Protein AF-A0A1Y3AVC4-F1 (afdb_monomer)

Mean predicted aligned error: 4.21 Å

Nearest PDB structures (foldseek):
  3cf6-assembly1_E  TM=9.794E-01  e=7.022E-14  Mus musculus
  4mgk-assembly1_E  TM=9.764E-01  e=1.422E-13  Mus musculus
  4f7z-assembly1_A  TM=9.746E-01  e=3.056E-13  Mus musculus
  4mgz-assembly1_E  TM=9.790E-01  e=4.613E-13  Mus musculus
  2dhz-assembly1_A  TM=8.644E-01  e=2.201E-02  Homo sapiens

Organism: Euroglyphus maynei (NCBI:txid6958)

Sequence (167 aa):
MDTKAEIIRNQAAEKLNLDNSVDYTLVELKSDNERYIFNETELNIATTLSLNGRIFISHKDHLDALTTLPEQEGTTIGSIFKLESFSSQEIAYYLTNQTWKLFFNIHPYEFIYLVFGRHNFNDITANLDLCRRNFNELQYWAITEVLLEKSLSRRVQILKKLIKIAG

Foldseek 3Di:
DWDFQLNVLVVVCVVVVHDPVFDKWKWKQALVRDIDTGDRLDTPVVLQHAPLIDIDIDGPVCSVVDDRDPSRPDDLAQDCVVVPPPALQVVLVVLVVVLVVLVVPFDPCLVVCVVVPVSVVVDHRRSVSNSVNSVVVVVVSLVVNLVSDPDPVVSVVSVVSVVSNVD

pLDDT: mean 93.35, std 5.3, range [47.38, 97.75]

Radius of gyration: 19.74 Å; Cα contacts (8 Å, |Δi|>4): 184; chains: 1; bounding box: 45×40×48 Å

Solvent-accessible surface area (backbone atoms only — not comparable to full-atom values): 9692 Å² total; per-residue (Å²): 134,85,62,31,41,44,58,54,42,53,56,49,36,60,76,68,68,54,67,85,90,57,66,66,41,40,28,38,42,30,59,85,67,50,72,48,73,60,55,55,76,41,62,52,63,85,48,69,52,56,94,46,36,44,82,44,78,40,47,68,91,52,57,86,74,67,72,72,54,79,82,27,71,62,77,90,66,56,62,61,77,79,50,66,87,52,55,41,64,58,51,34,50,54,54,48,55,54,52,47,56,38,55,70,61,41,56,77,62,32,58,51,33,64,76,73,37,35,75,80,71,77,54,70,39,56,42,52,34,46,38,54,48,51,54,52,50,56,53,50,48,59,51,47,40,49,71,52,42,82,49,67,72,58,31,53,50,50,52,53,45,51,51,51,38,76,106

InterPro domains:
  IPR000159 Ras-associating domain [PS50200] (1-62)
  IPR001895 Ras guanine-nucleotide exchange factors catalytic domain [PF00617] (90-166)
  IPR001895 Ras guanine-nucleotide exchange factors catalytic domain [PS50009] (87-167)
  IPR008937 Ras-like guanine nucleotide exchange factor [PTHR23113] (27-166)
  IPR023578 Ras guanine nucleotide exchange factor domain superfamily [SSF48366] (64-166)
  IPR029071 Ubiquitin-like domain superfamily [SSF54236] (2-77)
  IPR036964 Ras guanine-nucleotide exchange factor, catalytic domain superfamily [G3DSA:1.10.840.10] (75-167)

Secondary structure (DSSP, 8-state):
-PPPHHHHHHHHHHHTT--TTS-EEEEEEPTTS-EEEPPTT---HHHHS-TT-EEEEEEGGGGGG----GGGS--SS--GGGGTTS-HHHHHHHHHHHHHHHHHT--HHHHHHHHH-HHHHT---HHHHHHHHHHHHHHHHHHHHHHH---HHHHHHHHHHHHHHH-

Structure (mmCIF, N/CA/C/O backbone):
data_AF-A0A1Y3AVC4-F1
#
_entry.id   AF-A0A1Y3AVC4-F1
#
loop_
_atom_site.group_PDB
_atom_site.id
_atom_site.type_symbol
_atom_site.label_atom_id
_atom_site.label_alt_id
_atom_site.label_comp_id
_atom_site.label_asym_id
_atom_site.label_entity_id
_atom_site.label_seq_id
_atom_site.pdbx_PDB_ins_code
_atom_site.Cartn_x
_atom_site.Cartn_y
_atom_site.Cartn_z
_atom_site.occupancy
_atom_site.B_iso_or_equiv
_atom_site.auth_seq_id
_atom_site.auth_comp_id
_atom_site.auth_asym_id
_atom_site.auth_atom_id
_atom_site.pdbx_PDB_model_num
ATOM 1 N N . MET A 1 1 ? 17.998 11.200 -10.525 1.00 47.38 1 MET A N 1
ATOM 2 C CA . MET A 1 1 ? 17.876 10.344 -11.720 1.00 47.38 1 MET A CA 1
ATOM 3 C C . MET A 1 1 ? 17.177 9.092 -11.240 1.00 47.38 1 MET A C 1
ATOM 5 O O . MET A 1 1 ? 17.749 8.365 -10.433 1.00 47.38 1 MET A O 1
ATOM 9 N N . ASP A 1 2 ? 15.908 8.943 -11.592 1.00 69.12 2 ASP A N 1
ATOM 10 C CA . ASP A 1 2 ? 15.047 7.931 -10.986 1.00 69.12 2 ASP A CA 1
ATOM 11 C C . ASP A 1 2 ? 15.347 6.544 -11.548 1.00 69.12 2 ASP A C 1
ATOM 13 O O . ASP A 1 2 ? 15.623 6.375 -12.736 1.00 69.12 2 ASP A O 1
ATOM 17 N N . THR A 1 3 ? 15.388 5.551 -10.661 1.00 86.12 3 THR A N 1
ATOM 18 C CA . THR A 1 3 ? 15.935 4.229 -10.985 1.00 86.12 3 THR A CA 1
ATOM 19 C C . THR A 1 3 ? 14.851 3.335 -11.581 1.00 86.12 3 THR A C 1
ATOM 21 O O . THR A 1 3 ? 13.807 3.123 -10.963 1.00 86.12 3 THR A O 1
ATOM 24 N N . LYS A 1 4 ? 15.111 2.813 -12.783 1.00 91.25 4 LYS A N 1
ATOM 25 C CA . LYS A 1 4 ? 14.244 1.850 -13.475 1.00 91.25 4 LYS A CA 1
ATOM 26 C C . LYS A 1 4 ? 14.300 0.467 -12.824 1.00 91.25 4 LYS A C 1
ATOM 28 O O . LYS A 1 4 ? 15.330 0.103 -12.250 1.00 91.25 4 LYS A O 1
ATOM 33 N N . ALA A 1 5 ? 13.241 -0.325 -12.980 1.00 93.19 5 ALA A N 1
ATOM 34 C CA . ALA A 1 5 ? 13.185 -1.706 -12.499 1.00 93.19 5 ALA A CA 1
ATOM 35 C C . ALA A 1 5 ? 14.362 -2.559 -13.005 1.00 93.19 5 ALA A C 1
ATOM 37 O O . ALA A 1 5 ? 14.947 -3.309 -12.225 1.00 93.19 5 ALA A O 1
ATOM 38 N N . GLU A 1 6 ? 14.765 -2.393 -14.269 1.00 92.94 6 GLU A N 1
ATOM 39 C CA . GLU A 1 6 ? 15.924 -3.087 -14.852 1.00 92.94 6 GLU A CA 1
ATOM 40 C C . GLU A 1 6 ? 17.222 -2.806 -14.082 1.00 92.94 6 GLU A C 1
ATOM 42 O O . GLU A 1 6 ? 17.985 -3.717 -13.767 1.00 92.94 6 GLU A O 1
A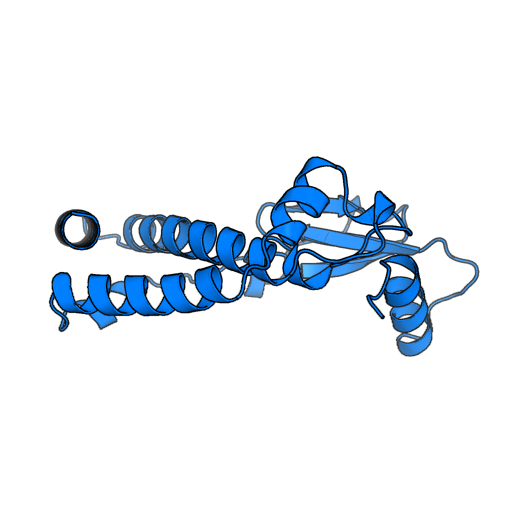TOM 47 N N . ILE A 1 7 ? 17.453 -1.541 -13.718 1.00 93.38 7 ILE A N 1
ATOM 48 C CA . ILE A 1 7 ? 18.655 -1.128 -12.988 1.00 93.38 7 ILE A CA 1
ATOM 49 C C . ILE A 1 7 ? 18.647 -1.748 -11.586 1.00 93.38 7 ILE A C 1
ATOM 51 O O . ILE A 1 7 ? 19.672 -2.263 -11.143 1.00 93.38 7 ILE A O 1
ATOM 55 N N . ILE A 1 8 ? 17.490 -1.754 -10.912 1.00 94.75 8 ILE A N 1
ATOM 56 C CA . ILE A 1 8 ? 17.328 -2.395 -9.597 1.00 94.75 8 ILE A CA 1
ATOM 57 C C . ILE A 1 8 ? 17.608 -3.898 -9.703 1.00 94.75 8 ILE A C 1
ATOM 59 O O . ILE A 1 8 ? 18.360 -4.437 -8.892 1.00 94.75 8 ILE A O 1
ATOM 63 N N . ARG A 1 9 ? 17.045 -4.567 -10.718 1.00 95.06 9 ARG A N 1
ATOM 64 C CA . ARG A 1 9 ? 17.256 -5.996 -10.979 1.00 95.06 9 ARG A CA 1
ATOM 65 C C . ARG A 1 9 ? 18.736 -6.306 -11.202 1.00 95.06 9 ARG A C 1
ATOM 67 O O . ARG A 1 9 ? 19.261 -7.199 -10.545 1.00 95.06 9 ARG A O 1
ATOM 74 N N . ASN A 1 10 ? 19.404 -5.567 -12.088 1.00 93.69 10 ASN A N 1
ATOM 75 C CA . ASN A 1 10 ? 20.815 -5.777 -12.417 1.00 93.69 10 ASN A CA 1
ATOM 76 C C . ASN A 1 10 ? 21.715 -5.574 -11.187 1.00 93.69 10 ASN A C 1
ATOM 78 O O . ASN A 1 10 ? 22.550 -6.423 -10.891 1.00 93.69 10 ASN A O 1
ATOM 82 N N . GLN A 1 11 ? 21.496 -4.503 -10.416 1.00 94.31 11 GLN A N 1
ATOM 83 C CA . GLN A 1 11 ? 22.258 -4.241 -9.189 1.00 94.31 11 GLN A CA 1
ATOM 84 C C . GLN A 1 11 ? 22.025 -5.303 -8.107 1.00 94.31 11 GLN A C 1
ATOM 86 O O . GLN A 1 11 ? 22.953 -5.659 -7.379 1.00 94.31 11 GLN A O 1
ATOM 91 N N . ALA A 1 12 ? 20.793 -5.800 -7.969 1.00 94.50 12 ALA A N 1
ATOM 92 C CA . ALA A 1 12 ? 20.480 -6.876 -7.036 1.00 94.50 12 ALA A CA 1
ATOM 93 C C . ALA A 1 12 ? 21.147 -8.192 -7.462 1.00 94.50 12 ALA A C 1
ATOM 95 O O . ALA A 1 12 ? 21.758 -8.851 -6.624 1.00 94.50 12 ALA A O 1
ATOM 96 N N . ALA A 1 13 ? 21.081 -8.539 -8.750 1.00 94.31 13 ALA A N 1
ATOM 97 C CA . ALA A 1 13 ? 21.712 -9.737 -9.298 1.00 94.31 13 ALA A CA 1
ATOM 98 C C . ALA A 1 13 ? 23.235 -9.724 -9.109 1.00 94.31 13 ALA A C 1
ATOM 100 O O . ALA A 1 13 ? 23.794 -10.710 -8.635 1.00 94.31 13 ALA A O 1
ATOM 101 N N . GLU A 1 14 ? 23.885 -8.588 -9.381 1.00 94.25 14 GLU A N 1
ATOM 102 C CA . GLU A 1 14 ? 25.323 -8.403 -9.157 1.00 94.25 14 GLU A CA 1
ATOM 103 C C . GLU A 1 14 ? 25.687 -8.585 -7.677 1.00 94.25 14 GLU A C 1
ATOM 105 O O . GLU A 1 14 ? 26.554 -9.388 -7.339 1.00 94.25 14 GLU A O 1
ATOM 110 N N . LYS A 1 15 ? 24.982 -7.902 -6.764 1.00 95.88 15 LYS A N 1
ATOM 111 C CA . LYS A 1 15 ? 25.255 -7.992 -5.318 1.00 95.88 15 LYS A CA 1
ATOM 112 C C . LYS A 1 15 ? 25.021 -9.383 -4.735 1.00 95.88 15 LYS A C 1
ATOM 114 O O . LYS A 1 15 ? 25.673 -9.746 -3.758 1.00 95.88 15 LYS A O 1
ATOM 119 N N . LEU A 1 16 ? 24.075 -10.132 -5.295 1.00 94.50 16 LEU A N 1
ATOM 120 C CA . LEU A 1 16 ? 23.745 -11.492 -4.874 1.00 94.50 16 LEU A CA 1
ATOM 121 C C . LEU A 1 16 ? 24.567 -12.560 -5.616 1.00 94.50 16 LEU A C 1
ATOM 123 O O . LEU A 1 16 ? 24.405 -13.739 -5.315 1.00 94.50 16 LEU A O 1
ATOM 127 N N . ASN A 1 17 ? 25.463 -12.165 -6.532 1.00 94.81 17 ASN A N 1
ATOM 128 C CA . ASN A 1 17 ? 26.244 -13.059 -7.395 1.00 94.81 17 ASN A CA 1
ATOM 129 C C . ASN A 1 17 ? 25.367 -14.089 -8.129 1.00 94.81 17 ASN A C 1
ATOM 131 O O . ASN A 1 17 ? 25.676 -15.282 -8.148 1.00 94.81 17 ASN A O 1
ATOM 135 N N . LEU A 1 18 ? 24.245 -13.631 -8.689 1.00 93.12 18 LEU A N 1
ATOM 136 C CA . LEU A 1 18 ? 23.341 -14.482 -9.461 1.00 93.12 18 LEU A CA 1
ATOM 137 C C . LEU A 1 18 ? 23.927 -14.810 -10.842 1.00 93.12 18 LEU A C 1
ATOM 139 O O . LEU A 1 18 ? 24.747 -14.067 -11.380 1.00 93.12 18 LEU A O 1
ATOM 143 N N . ASP A 1 19 ? 23.496 -15.929 -11.422 1.00 91.12 19 ASP A N 1
ATOM 144 C CA . ASP A 1 19 ? 23.967 -16.376 -12.733 1.00 91.12 19 ASP A CA 1
ATOM 145 C C . ASP A 1 19 ? 23.422 -15.473 -13.850 1.00 91.12 19 ASP A C 1
ATOM 147 O O . ASP A 1 19 ? 22.223 -15.429 -14.107 1.00 91.12 19 ASP A O 1
ATOM 151 N N . ASN A 1 20 ? 24.307 -14.777 -14.562 1.00 84.25 20 ASN A N 1
ATOM 152 C CA . ASN A 1 20 ? 23.924 -13.866 -15.643 1.00 84.25 20 ASN A CA 1
ATOM 153 C C .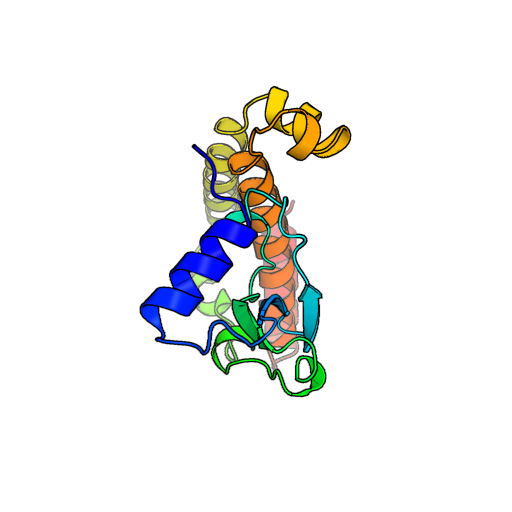 ASN A 1 20 ? 23.283 -14.561 -16.860 1.00 84.25 20 ASN A C 1
ATOM 155 O O . ASN A 1 20 ? 22.748 -13.874 -17.728 1.00 84.25 20 ASN A O 1
ATOM 159 N N . SER A 1 21 ? 23.357 -15.893 -16.965 1.00 86.94 21 SER A N 1
ATOM 160 C CA . SER A 1 21 ? 22.671 -16.656 -18.017 1.00 86.94 21 SER A CA 1
ATOM 161 C C . SER A 1 21 ? 21.176 -16.852 -17.749 1.00 86.94 21 SER A C 1
ATOM 163 O O . SER A 1 21 ? 20.430 -17.233 -18.652 1.00 86.94 21 SER A O 1
ATOM 165 N N . VAL A 1 22 ? 20.737 -16.575 -16.521 1.00 88.56 22 VAL A N 1
ATOM 166 C CA . VAL A 1 22 ? 19.368 -16.777 -16.059 1.00 88.56 22 VAL A CA 1
ATOM 167 C C . VAL A 1 22 ? 18.523 -15.516 -16.250 1.00 88.56 22 VAL A C 1
ATOM 169 O O . VAL A 1 22 ? 18.933 -14.403 -15.919 1.00 88.56 22 VAL A O 1
ATOM 172 N N . ASP A 1 23 ? 17.290 -15.701 -16.730 1.00 90.75 23 ASP A N 1
ATOM 173 C CA . ASP A 1 23 ? 16.322 -14.620 -16.919 1.00 90.75 23 ASP A CA 1
ATOM 174 C C . ASP A 1 23 ? 15.569 -14.312 -15.612 1.00 90.75 23 ASP A C 1
ATOM 176 O O . ASP A 1 23 ? 14.526 -14.895 -15.282 1.00 90.75 23 ASP A O 1
ATOM 180 N N . TYR A 1 24 ? 16.142 -13.398 -14.831 1.00 94.88 24 TYR A N 1
ATOM 181 C CA . TYR A 1 24 ? 15.529 -12.884 -13.612 1.00 94.88 24 TYR A CA 1
ATOM 182 C C . TYR A 1 24 ? 14.518 -11.779 -13.907 1.00 94.88 24 TYR A C 1
ATOM 184 O O . TYR A 1 24 ? 14.651 -11.004 -14.850 1.00 94.88 24 TYR A O 1
ATOM 192 N N . THR A 1 25 ? 13.540 -11.626 -13.021 1.00 95.00 25 THR A N 1
ATOM 193 C CA . THR A 1 25 ? 12.606 -10.503 -13.043 1.00 95.00 25 THR A CA 1
ATOM 194 C C . THR A 1 25 ? 12.428 -9.903 -11.655 1.00 95.00 25 THR A C 1
ATOM 196 O O . THR A 1 25 ? 12.577 -10.583 -10.637 1.00 95.00 25 THR A O 1
ATOM 199 N N . LEU A 1 26 ? 12.111 -8.609 -11.622 1.00 96.44 26 LEU A N 1
ATOM 200 C CA . LEU A 1 26 ? 11.726 -7.908 -10.405 1.00 96.44 26 LEU A CA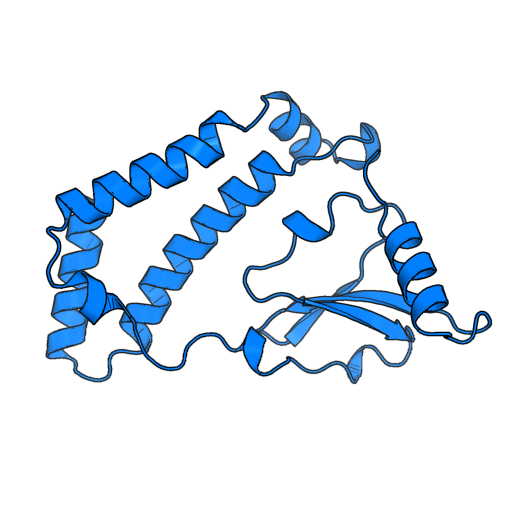 1
ATOM 201 C C . LEU A 1 26 ? 10.222 -8.093 -10.186 1.00 96.44 26 LEU A C 1
ATOM 203 O O . LEU A 1 26 ? 9.432 -7.896 -11.112 1.00 96.44 26 LEU A O 1
ATOM 207 N N . VAL A 1 27 ? 9.821 -8.471 -8.976 1.00 97.12 27 VAL A N 1
ATOM 208 C CA . VAL A 1 27 ? 8.423 -8.778 -8.647 1.00 97.12 27 VAL A CA 1
ATOM 209 C C . VAL A 1 27 ? 8.061 -8.162 -7.310 1.00 97.12 27 VAL A C 1
ATOM 211 O O . VAL A 1 27 ? 8.806 -8.290 -6.343 1.00 97.12 27 VAL A O 1
ATOM 214 N N . GLU A 1 28 ? 6.906 -7.515 -7.230 1.00 97.56 28 GLU A N 1
ATOM 215 C CA . GLU A 1 28 ? 6.249 -7.275 -5.953 1.00 97.56 28 GLU A CA 1
ATOM 216 C C . GLU A 1 28 ? 5.412 -8.501 -5.602 1.00 97.56 28 GLU A C 1
ATOM 218 O O . GLU A 1 28 ? 4.530 -8.901 -6.363 1.00 97.56 28 GLU A O 1
ATOM 223 N N . LEU A 1 29 ? 5.659 -9.068 -4.428 1.00 97.75 29 LEU A N 1
ATOM 224 C CA . LEU A 1 29 ? 4.744 -10.003 -3.796 1.00 97.75 29 LEU A CA 1
ATOM 225 C C . LEU A 1 29 ? 3.944 -9.244 -2.739 1.00 97.75 29 LEU A C 1
ATOM 227 O O . LEU A 1 29 ? 4.516 -8.677 -1.801 1.00 97.75 29 LEU A O 1
ATOM 231 N N . LYS A 1 30 ? 2.624 -9.218 -2.901 1.00 96.88 30 LYS A N 1
ATOM 232 C CA . LYS A 1 30 ? 1.688 -8.590 -1.967 1.00 96.88 30 LYS A CA 1
ATOM 233 C C . LYS A 1 30 ? 1.342 -9.542 -0.821 1.00 96.88 30 LYS A C 1
ATOM 235 O O . LYS A 1 30 ? 1.549 -10.749 -0.914 1.00 96.88 30 LYS A O 1
ATOM 240 N N . SER A 1 31 ? 0.781 -9.001 0.259 1.00 95.88 31 SER A N 1
ATOM 241 C CA . SER A 1 31 ? 0.373 -9.780 1.440 1.00 95.88 31 SER A CA 1
ATOM 242 C C . SER A 1 31 ? -0.782 -10.756 1.185 1.00 95.88 31 SER A C 1
ATOM 244 O O . SER A 1 31 ? -1.015 -11.649 1.984 1.00 95.88 31 SER A O 1
ATOM 246 N N . ASP A 1 32 ? -1.514 -10.604 0.083 1.00 94.19 32 ASP A N 1
ATOM 247 C CA . ASP A 1 32 ? -2.563 -11.528 -0.367 1.00 94.19 32 ASP A CA 1
ATOM 248 C C . ASP A 1 32 ? -2.036 -12.611 -1.333 1.00 94.19 32 ASP A C 1
ATOM 250 O O . ASP A 1 32 ? -2.823 -13.333 -1.940 1.00 94.19 32 ASP A O 1
ATOM 254 N N . ASN A 1 33 ? -0.708 -12.757 -1.449 1.00 94.62 33 ASN A N 1
ATOM 255 C CA . ASN A 1 33 ? -0.00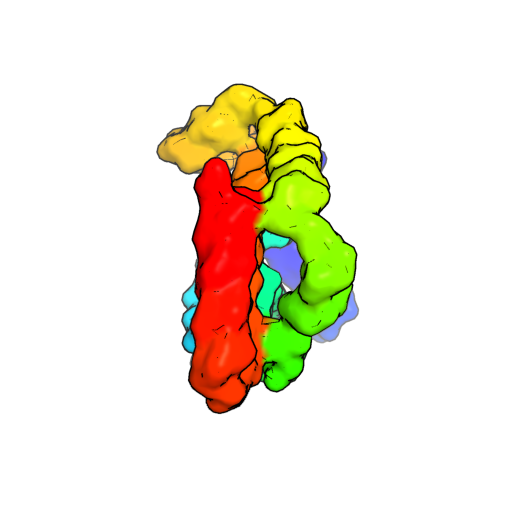1 -13.618 -2.406 1.00 94.62 33 ASN A CA 1
ATOM 256 C C . ASN A 1 33 ? -0.178 -13.235 -3.885 1.00 94.62 33 ASN A C 1
ATOM 258 O O . ASN A 1 33 ? 0.320 -13.951 -4.760 1.00 94.62 33 ASN A O 1
ATOM 262 N N . GLU A 1 34 ? -0.814 -12.102 -4.202 1.00 96.06 34 GLU A N 1
ATOM 263 C CA . GLU A 1 34 ? -0.769 -11.582 -5.564 1.00 96.06 34 GLU A CA 1
ATOM 264 C C . GLU A 1 34 ? 0.652 -11.145 -5.925 1.00 96.06 34 GLU A C 1
ATOM 266 O O . GLU A 1 34 ? 1.404 -10.595 -5.114 1.00 96.06 34 GLU A O 1
ATOM 271 N N . ARG A 1 35 ? 1.010 -11.363 -7.189 1.00 96.12 35 ARG A N 1
ATOM 272 C CA . ARG A 1 35 ? 2.328 -11.040 -7.730 1.00 96.12 35 ARG A CA 1
ATOM 273 C C . ARG A 1 35 ? 2.176 -10.021 -8.835 1.00 96.12 35 ARG A C 1
ATOM 275 O O . ARG A 1 35 ? 1.392 -10.217 -9.761 1.00 96.12 35 ARG A O 1
ATOM 282 N N . TYR A 1 36 ? 2.954 -8.956 -8.749 1.00 96.31 36 TYR A N 1
ATOM 283 C CA . TYR A 1 36 ? 3.057 -7.956 -9.794 1.00 96.31 36 TYR A CA 1
ATOM 284 C C . TYR A 1 36 ? 4.476 -7.968 -10.353 1.00 96.31 36 TYR A C 1
ATOM 286 O O . TYR A 1 36 ? 5.438 -7.687 -9.642 1.00 96.31 36 TYR A O 1
ATOM 294 N N . ILE A 1 37 ? 4.608 -8.345 -11.622 1.00 96.50 37 ILE A N 1
ATOM 295 C CA . ILE A 1 37 ? 5.892 -8.388 -12.321 1.00 96.50 37 ILE A CA 1
ATOM 296 C C . ILE A 1 37 ? 6.142 -6.999 -12.902 1.00 96.50 37 ILE A C 1
ATOM 298 O O . ILE A 1 37 ? 5.359 -6.536 -13.730 1.00 96.50 37 ILE A O 1
ATOM 302 N N . PHE A 1 38 ? 7.222 -6.347 -12.480 1.00 95.25 38 PHE A N 1
ATOM 303 C CA . PHE A 1 38 ? 7.573 -5.025 -12.990 1.00 95.25 38 PHE A CA 1
ATOM 304 C C . PHE A 1 38 ? 8.115 -5.125 -14.416 1.00 95.25 38 PHE A C 1
ATOM 306 O O . PHE A 1 38 ? 9.007 -5.929 -14.694 1.00 95.25 38 PHE A O 1
ATOM 313 N N . ASN A 1 39 ? 7.636 -4.263 -15.311 1.00 93.19 39 ASN A N 1
ATOM 314 C CA . ASN A 1 39 ? 8.286 -4.043 -16.598 1.00 93.19 39 ASN A CA 1
ATOM 315 C C . ASN A 1 39 ? 9.639 -3.336 -16.383 1.00 93.19 39 ASN A C 1
ATOM 317 O O . ASN A 1 39 ? 9.770 -2.456 -15.535 1.00 93.19 39 ASN A O 1
ATOM 321 N N . GLU A 1 40 ? 10.650 -3.692 -17.174 1.00 91.50 40 GLU A N 1
ATOM 322 C CA . GLU A 1 40 ? 12.018 -3.166 -17.102 1.00 91.50 40 GLU A CA 1
ATOM 323 C C . GLU A 1 40 ? 12.093 -1.633 -17.147 1.00 91.50 40 GLU A C 1
ATOM 325 O O . GLU A 1 40 ? 12.941 -1.030 -16.484 1.00 91.50 40 GLU A O 1
ATOM 330 N N . THR A 1 41 ? 11.171 -0.991 -17.871 1.00 90.06 41 THR A N 1
ATOM 331 C CA . THR A 1 41 ? 11.114 0.471 -18.000 1.00 90.06 41 THR A CA 1
ATOM 332 C C . THR A 1 41 ? 10.361 1.175 -16.872 1.00 90.06 41 THR A C 1
ATOM 334 O O . THR A 1 41 ? 10.333 2.407 -16.857 1.00 90.06 41 THR A O 1
ATOM 337 N N . GLU A 1 42 ? 9.714 0.442 -15.960 1.00 90.25 42 GLU A N 1
ATOM 338 C CA . GLU A 1 42 ? 8.960 1.048 -14.861 1.00 90.25 42 GLU A CA 1
ATOM 339 C C . GLU A 1 42 ? 9.874 1.823 -13.910 1.00 90.25 42 GLU A C 1
ATOM 341 O O . GLU A 1 42 ? 10.983 1.402 -13.577 1.00 90.25 42 GLU A O 1
ATOM 346 N N . LEU A 1 43 ? 9.375 2.980 -13.476 1.00 89.12 43 LEU A N 1
ATOM 347 C CA . LEU A 1 43 ? 10.018 3.896 -12.541 1.00 89.12 43 LEU A CA 1
ATOM 348 C C . LEU A 1 43 ? 9.253 3.910 -11.216 1.00 89.12 43 LEU A C 1
ATOM 350 O O . LEU A 1 43 ? 8.094 3.506 -11.148 1.00 89.12 43 LEU A O 1
ATOM 354 N N . ASN A 1 44 ? 9.883 4.476 -10.186 1.00 86.81 44 ASN A N 1
ATOM 355 C CA . ASN A 1 44 ? 9.261 4.761 -8.890 1.00 86.81 44 ASN A CA 1
ATOM 356 C C . ASN A 1 44 ? 8.841 3.524 -8.068 1.00 86.81 44 ASN A C 1
ATOM 358 O O . ASN A 1 44 ? 7.971 3.612 -7.204 1.00 86.81 44 ASN A O 1
ATOM 362 N N . ILE A 1 45 ? 9.514 2.393 -8.299 1.00 91.50 45 ILE A N 1
ATOM 363 C CA . ILE A 1 45 ? 9.178 1.075 -7.737 1.00 91.50 45 ILE A CA 1
ATOM 364 C C . ILE A 1 45 ? 8.946 1.112 -6.221 1.00 91.50 45 ILE A C 1
ATOM 366 O O . ILE A 1 45 ? 7.991 0.526 -5.722 1.00 91.50 45 ILE A O 1
ATOM 370 N N . ALA A 1 46 ? 9.795 1.826 -5.476 1.00 89.31 46 ALA A N 1
ATOM 371 C CA . ALA A 1 46 ? 9.745 1.838 -4.016 1.00 89.31 46 ALA A CA 1
ATOM 372 C C . ALA A 1 46 ? 8.463 2.467 -3.442 1.00 89.31 46 ALA A C 1
ATOM 374 O O . ALA A 1 46 ? 7.949 1.983 -2.435 1.00 89.31 46 ALA A O 1
ATOM 375 N N . THR A 1 47 ? 7.941 3.538 -4.052 1.00 92.12 47 THR A N 1
ATOM 376 C CA . THR A 1 47 ? 6.756 4.236 -3.520 1.00 92.12 47 THR A CA 1
ATOM 377 C C . THR A 1 47 ? 5.443 3.678 -4.063 1.00 92.12 47 THR A C 1
ATOM 379 O O . THR A 1 47 ? 4.399 3.888 -3.448 1.00 92.12 47 THR A O 1
ATOM 382 N N . THR A 1 48 ? 5.486 2.906 -5.155 1.00 91.44 48 THR A N 1
ATOM 383 C CA . THR A 1 48 ? 4.306 2.271 -5.758 1.00 91.44 48 THR A CA 1
ATOM 384 C C . THR A 1 48 ? 3.908 0.943 -5.115 1.00 91.44 48 THR A C 1
ATOM 386 O O . THR A 1 48 ? 2.828 0.443 -5.423 1.00 91.44 48 THR A O 1
ATOM 389 N N . LEU A 1 49 ? 4.736 0.378 -4.228 1.00 95.00 49 LEU A N 1
ATOM 390 C CA . LEU A 1 49 ? 4.410 -0.865 -3.524 1.00 95.00 49 LEU A CA 1
ATOM 391 C C . LEU A 1 49 ? 3.114 -0.736 -2.715 1.00 95.00 49 LEU A C 1
ATOM 393 O O . LEU A 1 49 ? 2.831 0.299 -2.097 1.00 95.00 49 LEU A O 1
ATOM 397 N N . SER A 1 50 ? 2.382 -1.840 -2.615 1.00 95.12 50 SER A N 1
ATOM 398 C CA . SER A 1 50 ? 1.331 -2.031 -1.618 1.00 95.12 50 SER A CA 1
ATOM 399 C C . SER A 1 50 ? 1.883 -1.903 -0.189 1.00 95.12 50 SER A C 1
ATOM 401 O O . SER A 1 50 ? 3.093 -1.982 0.052 1.00 95.12 50 SER A O 1
ATOM 403 N N . LEU A 1 51 ? 1.002 -1.669 0.791 1.00 95.25 51 LEU A N 1
ATOM 404 C CA . LEU A 1 51 ? 1.400 -1.363 2.175 1.00 95.25 51 LEU A CA 1
ATOM 405 C C . LEU A 1 51 ? 2.352 -2.410 2.763 1.00 95.25 51 LEU A C 1
ATOM 407 O O . LEU A 1 51 ? 3.450 -2.074 3.208 1.00 95.25 51 LEU A O 1
ATOM 411 N N . ASN A 1 52 ? 1.963 -3.678 2.668 1.00 96.56 52 ASN A N 1
ATOM 412 C CA . ASN A 1 52 ? 2.756 -4.807 3.143 1.00 96.56 52 ASN A CA 1
ATOM 413 C C . ASN A 1 52 ? 3.470 -5.544 1.999 1.00 96.56 52 ASN A C 1
ATOM 415 O O . ASN A 1 52 ? 3.991 -6.638 2.203 1.00 96.56 52 ASN A O 1
ATOM 419 N N . GLY A 1 53 ? 3.512 -4.957 0.801 1.00 96.81 53 GLY A N 1
ATOM 420 C CA . GLY A 1 53 ? 4.226 -5.508 -0.345 1.00 96.81 53 GLY A CA 1
ATOM 421 C C . GLY A 1 53 ? 5.731 -5.556 -0.114 1.00 96.81 53 GLY A C 1
ATOM 422 O O . GLY A 1 53 ? 6.302 -4.744 0.628 1.00 96.81 53 GLY A O 1
ATOM 423 N N . ARG A 1 54 ? 6.387 -6.527 -0.742 1.00 96.94 54 ARG A N 1
ATOM 424 C CA . ARG A 1 54 ? 7.845 -6.675 -0.733 1.00 96.94 54 ARG A CA 1
ATOM 425 C C . ARG A 1 54 ? 8.346 -6.948 -2.138 1.00 96.94 54 ARG A C 1
ATOM 427 O O . ARG A 1 54 ? 7.673 -7.602 -2.929 1.00 96.94 54 ARG A O 1
ATOM 434 N N . ILE A 1 55 ? 9.530 -6.421 -2.428 1.00 96.50 55 ILE A N 1
ATOM 435 C CA . ILE A 1 55 ? 10.207 -6.614 -3.708 1.00 96.50 55 ILE A CA 1
ATOM 436 C C . ILE A 1 55 ? 11.071 -7.866 -3.616 1.00 96.50 55 ILE A C 1
ATOM 438 O O . ILE A 1 55 ? 11.848 -8.023 -2.676 1.00 96.50 55 ILE A O 1
ATOM 442 N N . PHE A 1 56 ? 10.967 -8.705 -4.636 1.00 96.25 56 PHE A N 1
ATOM 443 C CA . PHE A 1 56 ? 11.769 -9.896 -4.841 1.00 96.25 56 PHE A CA 1
ATOM 444 C C . PHE A 1 56 ? 12.446 -9.838 -6.207 1.00 96.25 56 PHE A C 1
ATOM 446 O O . PHE A 1 56 ? 11.924 -9.254 -7.158 1.00 96.25 56 PHE A O 1
ATOM 453 N N . ILE A 1 57 ? 13.598 -10.495 -6.299 1.00 95.50 57 ILE A N 1
ATOM 454 C CA . ILE A 1 57 ? 14.179 -10.931 -7.565 1.00 95.50 57 ILE A CA 1
ATOM 455 C C . ILE A 1 57 ? 13.970 -12.439 -7.658 1.00 95.50 57 ILE A C 1
ATOM 457 O O . ILE A 1 57 ? 14.273 -13.165 -6.712 1.00 95.50 57 ILE A O 1
ATOM 461 N N . SER A 1 58 ? 13.399 -12.908 -8.761 1.00 94.94 58 SER A N 1
ATOM 462 C CA . SER A 1 58 ? 13.131 -14.333 -8.955 1.00 94.94 58 SER A CA 1
ATOM 463 C C . SER A 1 58 ? 13.293 -14.727 -10.416 1.00 94.94 58 SER A C 1
ATOM 465 O O . SER A 1 58 ? 13.189 -13.888 -11.312 1.00 94.94 58 SER A O 1
ATOM 467 N N . HIS A 1 59 ? 13.572 -16.007 -10.645 1.00 93.19 59 HIS A N 1
ATOM 468 C CA . HIS A 1 59 ? 13.570 -16.602 -11.975 1.00 93.19 59 HIS A CA 1
ATOM 469 C C . HIS A 1 59 ? 12.146 -16.555 -12.546 1.00 93.19 59 HIS A C 1
ATOM 471 O O . HIS A 1 59 ? 11.194 -16.874 -11.829 1.00 93.19 59 HIS A O 1
ATOM 477 N N . LYS A 1 60 ? 11.981 -16.203 -13.828 1.00 90.94 60 LYS A N 1
ATOM 478 C CA . LYS A 1 60 ? 10.646 -16.115 -14.458 1.00 90.94 60 LYS A CA 1
ATOM 479 C C . LYS A 1 60 ? 9.838 -17.417 -14.359 1.00 90.94 60 LYS A C 1
ATOM 481 O O . LYS A 1 60 ? 8.644 -17.374 -14.083 1.00 90.94 60 LYS A O 1
ATOM 486 N N . ASP A 1 61 ? 10.504 -18.560 -14.486 1.00 91.62 61 ASP A N 1
ATOM 487 C CA . A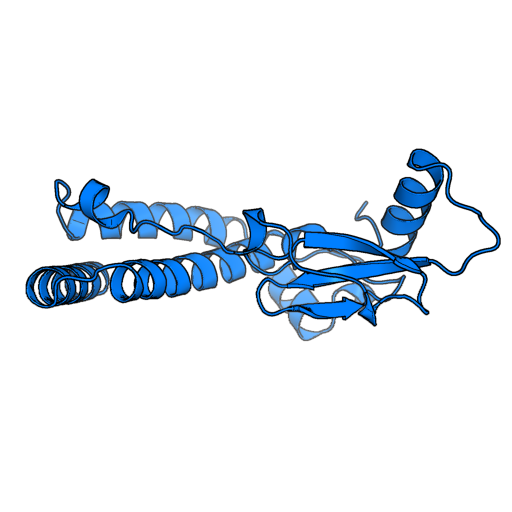SP A 1 61 ? 9.875 -19.885 -14.347 1.00 91.62 61 ASP A CA 1
ATOM 488 C C . ASP A 1 61 ? 9.545 -20.318 -12.903 1.00 91.62 61 ASP A C 1
ATOM 490 O O . ASP A 1 61 ? 8.857 -21.314 -12.725 1.00 91.62 61 ASP A O 1
ATOM 494 N N . HIS A 1 62 ? 10.005 -19.596 -11.872 1.00 90.94 62 HIS A N 1
ATOM 495 C CA . HIS A 1 62 ? 9.798 -19.954 -10.456 1.00 90.94 62 HIS A CA 1
ATOM 496 C C . HIS A 1 62 ? 8.982 -18.906 -9.687 1.00 90.94 62 HIS A C 1
ATOM 498 O O . HIS A 1 62 ? 9.051 -18.805 -8.458 1.00 90.94 62 HIS A O 1
ATOM 504 N N . LEU A 1 63 ? 8.222 -18.071 -10.396 1.00 93.50 63 LEU A N 1
ATOM 505 C CA . LEU A 1 63 ? 7.385 -17.053 -9.761 1.00 93.50 63 LEU A CA 1
ATOM 506 C C . LEU A 1 63 ? 6.280 -17.664 -8.903 1.00 93.50 63 LEU A C 1
ATOM 508 O O . LEU A 1 63 ? 5.888 -17.072 -7.901 1.00 93.50 63 LEU A O 1
ATOM 512 N N . ASP A 1 64 ? 5.803 -18.848 -9.275 1.00 93.25 64 ASP A N 1
ATOM 513 C CA . ASP A 1 64 ? 4.795 -19.621 -8.557 1.00 93.25 64 ASP A CA 1
ATOM 514 C C . ASP A 1 64 ? 5.239 -20.083 -7.163 1.00 93.25 64 ASP A C 1
ATOM 516 O O . ASP A 1 64 ? 4.395 -20.210 -6.274 1.00 93.25 64 ASP A O 1
ATOM 520 N N . ALA A 1 65 ? 6.546 -20.228 -6.951 1.00 93.50 65 ALA A N 1
ATOM 521 C CA . ALA A 1 65 ? 7.146 -20.629 -5.683 1.00 93.50 65 ALA A CA 1
ATOM 522 C C . ALA A 1 65 ? 7.310 -19.483 -4.665 1.00 93.50 65 ALA A C 1
ATOM 524 O O . ALA A 1 65 ? 7.652 -19.743 -3.513 1.00 93.50 65 ALA A O 1
ATOM 525 N N . LEU A 1 66 ? 7.083 -18.221 -5.052 1.00 95.81 66 LEU A N 1
ATOM 526 C CA . LEU A 1 66 ? 7.191 -17.085 -4.128 1.00 95.81 66 LEU A CA 1
ATOM 527 C C . LEU A 1 66 ? 6.062 -17.106 -3.088 1.00 95.81 66 LEU A C 1
ATOM 529 O O . LEU A 1 66 ? 4.885 -17.128 -3.455 1.00 95.81 66 LEU A O 1
ATOM 533 N N . THR A 1 67 ? 6.422 -17.028 -1.806 1.00 95.38 67 THR A N 1
ATOM 534 C CA . THR A 1 67 ? 5.496 -17.017 -0.660 1.00 95.38 67 THR A CA 1
ATOM 535 C C . THR A 1 67 ? 5.689 -15.772 0.197 1.00 95.38 67 THR A C 1
ATOM 537 O O . THR A 1 67 ? 6.812 -15.272 0.303 1.00 95.38 67 THR A O 1
ATOM 540 N N . THR A 1 68 ? 4.614 -15.279 0.819 1.00 96.19 68 THR A N 1
ATOM 541 C CA . THR A 1 68 ? 4.682 -14.106 1.701 1.00 96.19 68 THR A CA 1
ATOM 542 C C . THR A 1 68 ? 5.646 -14.323 2.864 1.00 96.19 68 THR A C 1
ATOM 544 O O . THR A 1 68 ? 5.797 -15.429 3.389 1.00 96.19 68 THR A O 1
ATOM 547 N N . LEU A 1 69 ? 6.327 -13.249 3.263 1.00 96.38 69 LEU A N 1
ATOM 548 C CA . LEU A 1 69 ? 7.166 -13.246 4.461 1.00 96.38 69 LEU A CA 1
ATOM 549 C C . LEU A 1 69 ? 6.308 -12.995 5.709 1.00 96.38 69 LEU A C 1
ATOM 551 O O . LEU A 1 69 ? 5.301 -12.288 5.613 1.00 96.38 69 LEU A O 1
ATOM 555 N N . PRO A 1 70 ? 6.726 -13.472 6.898 1.00 95.12 70 PRO A N 1
ATOM 556 C CA . PRO A 1 70 ? 5.999 -13.228 8.143 1.00 95.12 70 PRO A CA 1
ATOM 557 C C . PRO A 1 70 ? 5.704 -11.745 8.411 1.00 95.12 70 PRO A C 1
ATOM 559 O O . PRO A 1 70 ? 4.639 -11.410 8.921 1.00 95.12 70 PRO A O 1
ATOM 562 N N . GLU A 1 71 ? 6.601 -10.829 8.035 1.00 93.38 71 GLU A N 1
ATOM 563 C CA . GLU A 1 71 ? 6.381 -9.388 8.195 1.00 93.38 71 GLU A CA 1
ATOM 564 C C . GLU A 1 71 ? 5.326 -8.784 7.249 1.00 93.38 71 GLU A C 1
ATOM 566 O O . GLU A 1 71 ? 4.939 -7.629 7.438 1.00 93.38 71 GLU A O 1
ATOM 571 N N . GLN A 1 72 ? 4.871 -9.516 6.227 1.00 95.69 72 GLN A N 1
ATOM 572 C CA . GLN A 1 72 ? 3.822 -9.062 5.305 1.00 95.69 72 GLN A CA 1
ATOM 573 C C . GLN A 1 72 ? 2.410 -9.332 5.840 1.00 95.69 72 GLN A C 1
ATOM 575 O O . GLN A 1 72 ? 1.464 -8.657 5.434 1.00 95.69 72 GLN A O 1
ATOM 580 N N . GLU A 1 73 ? 2.274 -10.257 6.791 1.00 92.25 73 GLU A N 1
ATOM 581 C CA . GLU A 1 73 ? 0.993 -10.657 7.393 1.00 92.25 73 GLU A CA 1
ATOM 582 C C . GLU A 1 73 ? 0.407 -9.583 8.332 1.00 92.25 73 GLU A C 1
ATOM 584 O O . GLU A 1 73 ? -0.747 -9.659 8.753 1.00 92.25 73 GLU A O 1
ATOM 589 N N . GLY A 1 74 ? 1.177 -8.536 8.641 1.00 90.62 74 GLY A N 1
ATOM 590 C CA . GLY A 1 74 ? 0.738 -7.432 9.488 1.00 90.62 74 GLY A CA 1
ATOM 591 C C . GLY A 1 74 ? 0.712 -7.779 10.980 1.00 90.62 74 GLY A C 1
ATOM 592 O O . GLY A 1 74 ? 1.376 -8.701 11.451 1.00 90.62 74 GLY A O 1
ATOM 593 N N . THR A 1 75 ? -0.015 -6.978 11.762 1.00 90.12 75 THR A N 1
ATOM 594 C CA . THR A 1 75 ? -0.113 -7.178 13.215 1.00 90.12 75 THR A CA 1
ATOM 595 C C . THR A 1 75 ? -1.181 -8.207 13.571 1.00 90.12 75 THR A C 1
ATOM 597 O O . THR A 1 75 ? -2.270 -8.221 13.005 1.00 90.12 75 THR A O 1
ATOM 600 N N . THR A 1 76 ? -0.898 -9.031 14.577 1.00 90.44 76 THR A N 1
ATOM 601 C CA . THR A 1 76 ? -1.854 -9.990 15.155 1.00 90.44 76 THR A CA 1
ATOM 602 C C . THR A 1 76 ? -2.576 -9.440 16.386 1.00 90.44 76 THR A C 1
ATOM 604 O O . THR A 1 76 ? -3.492 -10.076 16.910 1.00 90.44 76 THR A O 1
ATOM 607 N N . ILE A 1 77 ? -2.177 -8.254 16.861 1.00 88.56 77 ILE A N 1
ATOM 608 C CA . ILE A 1 77 ? -2.738 -7.592 18.041 1.00 88.56 77 ILE A CA 1
ATOM 609 C C . ILE A 1 77 ? -3.127 -6.158 17.663 1.00 88.56 77 ILE A C 1
ATOM 611 O O . ILE A 1 77 ? -2.294 -5.391 17.173 1.00 88.56 77 ILE A O 1
ATOM 615 N N . GLY A 1 78 ? -4.392 -5.798 17.902 1.00 86.75 78 GLY A N 1
ATOM 616 C CA . GLY A 1 78 ? -4.888 -4.435 17.697 1.00 86.75 78 GLY A CA 1
ATOM 617 C C . GLY A 1 78 ? -4.167 -3.436 18.602 1.00 86.75 78 GLY A C 1
ATOM 618 O O . GLY A 1 78 ? -3.782 -3.764 19.723 1.00 86.75 78 GLY A O 1
ATOM 619 N N . SER A 1 79 ? -3.966 -2.214 18.124 1.00 87.25 79 SER A N 1
ATOM 620 C CA . SER A 1 79 ? -3.203 -1.163 18.799 1.00 87.25 79 SER A CA 1
ATOM 621 C C . SER A 1 79 ? -4.064 -0.012 19.319 1.00 87.25 79 SER A C 1
ATOM 623 O O . SER A 1 79 ? -3.560 0.840 20.051 1.00 87.25 79 SER A O 1
ATOM 625 N N . ILE A 1 80 ? -5.365 0.003 19.024 1.00 86.69 80 ILE A N 1
ATOM 626 C CA . ILE A 1 80 ? -6.272 1.111 19.350 1.00 86.69 80 ILE A CA 1
ATOM 627 C C . ILE A 1 80 ? -6.440 1.357 20.849 1.00 86.69 80 ILE A C 1
ATOM 629 O O . ILE A 1 80 ? -6.724 2.483 21.250 1.00 86.69 80 ILE A O 1
ATOM 633 N N . PHE A 1 81 ? -6.172 0.354 21.691 1.00 84.38 81 PHE A N 1
ATOM 634 C CA . PHE A 1 81 ? -6.122 0.530 23.145 1.00 84.38 81 PHE A CA 1
ATOM 635 C C . PHE A 1 81 ? -5.076 1.579 23.569 1.00 84.38 81 PHE A C 1
ATOM 637 O O . PHE A 1 81 ? -5.256 2.264 24.569 1.00 84.38 81 PHE A O 1
ATOM 644 N N . LYS A 1 82 ? -4.004 1.761 22.782 1.00 88.50 82 LYS A N 1
ATOM 645 C CA . LYS A 1 82 ? -2.981 2.799 23.008 1.00 88.50 82 LYS A CA 1
ATOM 646 C C . LYS A 1 82 ? -3.508 4.209 22.742 1.00 88.50 82 LYS A C 1
ATOM 648 O O . LYS A 1 82 ? -2.902 5.179 23.182 1.00 88.50 82 LYS A O 1
ATOM 653 N N . LEU A 1 83 ? -4.614 4.318 22.007 1.00 88.06 83 LEU A N 1
ATOM 654 C CA . LEU A 1 83 ? -5.252 5.578 21.642 1.00 88.06 83 LEU A CA 1
ATOM 655 C C . LEU A 1 83 ? -6.490 5.885 22.500 1.00 88.06 83 LEU A C 1
ATOM 657 O O . LEU A 1 83 ? -7.085 6.949 22.344 1.00 88.06 83 LEU A O 1
ATOM 661 N N . GLU A 1 84 ? -6.883 4.986 23.413 1.00 85.38 84 GLU A N 1
ATOM 662 C CA . GLU A 1 84 ? -8.057 5.169 24.282 1.00 85.38 84 GLU A CA 1
ATOM 663 C C . GLU A 1 84 ? -7.932 6.409 25.181 1.00 85.38 84 GLU A C 1
ATOM 665 O O . GLU A 1 84 ? -8.940 7.062 25.455 1.00 85.38 84 GLU A O 1
ATOM 670 N N . SER A 1 85 ? -6.709 6.766 25.590 1.00 89.56 85 SER A N 1
ATOM 671 C CA . SER A 1 85 ? -6.429 7.936 26.433 1.00 89.56 85 SER A CA 1
ATOM 672 C C . SER A 1 85 ? -6.548 9.277 25.708 1.00 89.56 85 SER A C 1
ATOM 674 O O . SER A 1 85 ? -6.654 10.306 26.369 1.00 89.56 85 SER A O 1
ATOM 676 N N . PHE A 1 86 ? -6.530 9.289 24.374 1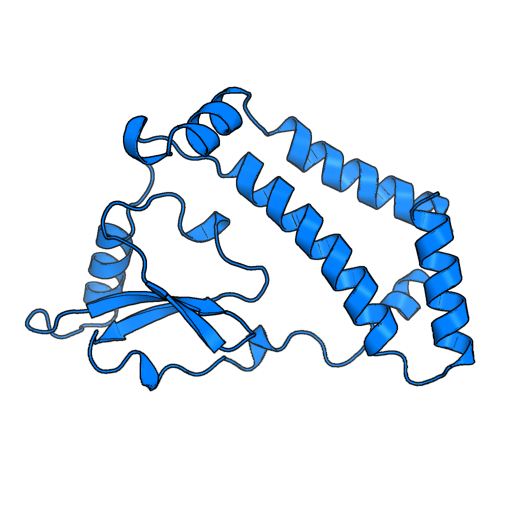.00 95.12 86 PHE A N 1
ATOM 677 C CA . PHE A 1 86 ? -6.636 10.514 23.583 1.00 95.12 86 PHE A CA 1
ATOM 678 C C . PHE A 1 86 ? -8.092 10.800 23.233 1.00 95.12 86 PHE A C 1
ATOM 680 O O . PHE A 1 86 ? -8.883 9.893 22.952 1.00 95.12 86 PHE A O 1
ATOM 687 N N . SER A 1 87 ? -8.475 12.071 23.182 1.00 96.00 87 SER A N 1
ATOM 688 C CA . SER A 1 87 ? -9.770 12.472 22.635 1.00 96.00 87 SER A CA 1
ATOM 689 C C . SER A 1 87 ? -9.847 12.167 21.132 1.00 96.00 87 SER A C 1
ATOM 691 O O . SER A 1 87 ? -8.839 12.036 20.441 1.00 96.00 87 SER A O 1
ATOM 693 N N . SER A 1 88 ? -11.065 12.016 20.598 1.00 96.19 88 SER A N 1
ATOM 694 C CA . SER A 1 88 ? -11.229 11.798 19.149 1.00 96.19 88 SER A CA 1
ATOM 695 C C . SER A 1 88 ? -10.744 13.002 18.337 1.00 96.19 88 SER A C 1
ATOM 697 O O . SER A 1 88 ? -10.169 12.816 17.271 1.00 96.19 88 SER A O 1
ATOM 699 N N . GLN A 1 89 ? -10.910 14.211 18.881 1.00 97.12 89 GLN A N 1
ATOM 700 C CA . GLN A 1 89 ? -10.456 15.453 18.265 1.00 97.12 89 GLN A CA 1
ATOM 701 C C . GLN A 1 89 ? -8.927 15.528 18.169 1.00 97.12 89 GLN A C 1
ATOM 703 O O . GLN A 1 89 ? -8.409 15.920 17.129 1.00 97.12 89 GLN A O 1
ATOM 708 N N . GLU A 1 90 ? -8.195 15.128 19.214 1.00 96.94 90 GLU A N 1
ATOM 709 C CA . GLU A 1 90 ? -6.726 15.095 19.171 1.00 96.94 90 GLU A CA 1
ATOM 710 C C . GLU A 1 90 ? -6.226 14.126 18.102 1.00 96.94 90 GLU A C 1
ATOM 712 O O . GLU A 1 90 ? -5.366 14.487 17.302 1.00 96.94 90 GLU A O 1
ATOM 717 N N . ILE A 1 91 ? -6.798 12.919 18.041 1.00 96.38 91 ILE A N 1
ATOM 718 C CA . ILE A 1 91 ? -6.429 11.933 17.018 1.00 96.38 91 ILE A CA 1
ATOM 719 C C . ILE A 1 91 ? -6.707 12.501 15.621 1.00 96.38 91 ILE A C 1
ATOM 721 O O . ILE A 1 91 ? -5.812 12.504 14.779 1.00 96.38 91 ILE A O 1
ATOM 725 N N . ALA A 1 92 ? -7.907 13.041 15.387 1.00 97.12 92 ALA A N 1
ATOM 726 C CA . ALA A 1 92 ? -8.276 13.645 14.107 1.00 97.12 92 ALA A CA 1
ATOM 727 C C . ALA A 1 92 ? -7.327 14.789 13.709 1.00 97.12 92 ALA A C 1
ATOM 729 O O . ALA A 1 92 ? -6.896 14.867 12.557 1.00 97.12 92 ALA A O 1
ATOM 730 N N . TYR A 1 93 ? -6.939 15.637 14.664 1.00 97.25 93 TYR A N 1
ATOM 731 C CA . TYR A 1 93 ? -5.980 16.717 14.443 1.00 97.25 93 TYR A CA 1
ATOM 732 C C . TYR A 1 93 ? -4.607 16.191 14.001 1.00 97.25 93 TYR A C 1
ATOM 734 O O . TYR A 1 93 ? -4.063 16.662 12.999 1.00 97.25 93 TYR A O 1
ATOM 742 N N . TYR A 1 94 ? -4.054 15.188 14.692 1.00 96.00 94 TYR A N 1
ATOM 743 C CA . TYR A 1 94 ? -2.760 14.605 14.321 1.00 96.00 94 TYR A CA 1
ATOM 744 C C . TYR A 1 94 ? -2.804 13.907 12.959 1.00 96.00 94 TYR A C 1
ATOM 746 O O . TYR A 1 94 ? -1.897 14.112 12.148 1.00 96.00 94 TYR A O 1
ATOM 754 N N . LEU A 1 95 ? -3.866 13.145 12.677 1.00 95.88 95 LEU A N 1
ATOM 755 C CA . LEU A 1 95 ? -4.073 12.507 11.374 1.00 95.88 95 LEU A CA 1
ATOM 756 C C . LEU A 1 95 ? -4.173 13.545 10.249 1.00 95.88 95 LEU A C 1
ATOM 758 O O . LEU A 1 95 ? -3.559 13.376 9.194 1.00 95.88 95 LEU A O 1
ATOM 762 N N . THR A 1 96 ? -4.886 14.647 10.492 1.00 96.31 96 THR A N 1
ATOM 763 C CA . THR A 1 96 ? -5.031 15.747 9.530 1.00 96.31 96 THR A CA 1
ATOM 764 C C . THR A 1 96 ? -3.697 16.430 9.273 1.00 96.31 96 THR A C 1
ATOM 766 O O . THR A 1 96 ? -3.316 16.603 8.121 1.00 96.31 96 THR A O 1
ATOM 769 N N . ASN A 1 97 ? -2.943 16.764 10.322 1.00 96.31 97 ASN A N 1
ATOM 770 C CA . ASN A 1 97 ? -1.640 17.408 10.178 1.00 96.31 97 ASN A CA 1
ATOM 771 C C . ASN A 1 97 ? -0.637 16.516 9.427 1.00 96.31 97 ASN A C 1
ATOM 773 O O . ASN A 1 97 ? 0.107 16.994 8.574 1.00 96.31 97 ASN A O 1
ATOM 777 N N . GLN A 1 98 ? -0.627 15.210 9.709 1.00 95.00 98 GLN A N 1
ATOM 778 C CA . GLN A 1 98 ? 0.242 14.269 9.004 1.00 95.00 98 GLN A CA 1
ATOM 779 C C . GLN A 1 98 ? -0.146 14.135 7.528 1.00 95.00 98 GLN A C 1
ATOM 781 O O . GLN A 1 98 ? 0.713 14.236 6.652 1.00 95.00 98 GLN A O 1
ATOM 786 N N . THR A 1 99 ? -1.441 13.977 7.246 1.00 95.50 99 THR A N 1
ATOM 787 C CA . THR A 1 99 ? -1.956 13.885 5.872 1.00 95.50 99 THR A CA 1
ATOM 788 C C . THR A 1 99 ? -1.701 15.181 5.101 1.00 95.50 99 THR A C 1
ATOM 790 O O . THR A 1 99 ? -1.301 15.140 3.940 1.00 95.50 99 THR A O 1
ATOM 793 N N . TRP A 1 100 ? -1.843 16.335 5.755 1.00 96.75 100 TRP A N 1
ATOM 794 C CA . TRP A 1 100 ? -1.578 17.641 5.159 1.00 96.75 100 TRP A CA 1
ATOM 795 C C . TRP A 1 100 ? -0.122 17.800 4.721 1.00 96.75 100 TRP A C 1
ATOM 797 O O . TRP A 1 100 ? 0.130 18.299 3.630 1.00 96.75 100 TRP A O 1
ATOM 807 N N . LYS A 1 101 ? 0.845 17.330 5.520 1.00 96.56 101 LYS A N 1
ATOM 808 C CA . LYS A 1 101 ? 2.269 17.360 5.140 1.00 96.56 101 LYS A CA 1
ATOM 809 C C . LYS A 1 101 ? 2.549 16.545 3.880 1.00 96.56 101 LYS A C 1
ATOM 811 O O . LYS A 1 101 ? 3.309 16.998 3.032 1.00 96.56 101 LYS A O 1
ATOM 816 N N . LEU A 1 102 ? 1.941 15.364 3.754 1.00 96.75 102 LEU A N 1
ATOM 817 C CA . LEU A 1 102 ? 2.077 14.542 2.549 1.00 96.75 102 LEU A CA 1
ATOM 818 C C . LEU A 1 102 ? 1.449 15.237 1.342 1.00 96.75 102 LEU A C 1
ATOM 820 O O . LEU A 1 102 ? 2.082 15.322 0.295 1.00 96.75 102 LEU A O 1
ATOM 824 N N . PHE A 1 103 ? 0.245 15.783 1.513 1.00 97.19 103 PHE A N 1
ATOM 825 C CA . PHE A 1 103 ? -0.473 16.482 0.454 1.00 97.19 103 PHE A CA 1
ATOM 826 C C . PHE A 1 103 ? 0.269 17.732 -0.036 1.00 97.19 103 PHE A C 1
ATOM 828 O O . PHE A 1 103 ? 0.384 17.954 -1.237 1.00 97.19 103 PHE A O 1
ATOM 835 N N . PHE A 1 104 ? 0.818 18.525 0.885 1.00 97.00 104 PHE A N 1
ATOM 836 C CA . PHE A 1 104 ? 1.526 19.764 0.567 1.00 97.00 104 PHE A CA 1
ATOM 837 C C . PHE A 1 104 ? 2.796 19.538 -0.267 1.00 97.00 104 PHE A C 1
ATOM 839 O O . PHE A 1 104 ? 3.201 20.421 -1.018 1.00 97.00 104 PHE A O 1
ATOM 846 N N . ASN A 1 105 ? 3.409 18.357 -0.164 1.00 96.69 105 ASN A N 1
ATOM 847 C CA . ASN A 1 105 ? 4.598 18.010 -0.940 1.00 96.69 105 ASN A CA 1
ATOM 848 C C . ASN A 1 105 ? 4.283 17.578 -2.381 1.00 96.69 105 ASN A C 1
ATOM 850 O O . ASN A 1 105 ? 5.211 17.412 -3.168 1.00 96.69 105 ASN A O 1
ATOM 854 N N . ILE A 1 106 ? 3.010 17.376 -2.739 1.00 97.56 106 ILE A N 1
ATOM 855 C CA . ILE A 1 106 ? 2.636 16.913 -4.078 1.00 97.56 106 ILE A CA 1
ATOM 856 C C . ILE A 1 106 ? 2.792 18.056 -5.076 1.00 97.56 106 ILE A C 1
ATOM 858 O O . ILE A 1 106 ? 2.075 19.058 -5.017 1.00 97.56 106 ILE A O 1
ATOM 862 N N . HIS A 1 107 ? 3.681 17.879 -6.052 1.00 97.00 107 HIS A N 1
ATOM 863 C CA . HIS A 1 107 ? 3.772 18.818 -7.160 1.00 97.00 107 HIS A CA 1
ATOM 864 C C . HIS A 1 107 ? 2.583 18.617 -8.123 1.00 97.00 107 HIS A C 1
ATOM 866 O O . HIS A 1 107 ? 2.279 17.475 -8.472 1.00 97.00 107 HIS A O 1
ATOM 872 N N . PRO A 1 108 ? 1.929 19.679 -8.641 1.00 95.88 108 PRO A N 1
ATOM 873 C CA . PRO A 1 108 ? 0.792 19.534 -9.560 1.00 95.88 108 PRO A CA 1
ATOM 874 C C . PRO A 1 108 ? 1.062 18.654 -10.794 1.00 95.88 108 PRO A C 1
ATOM 876 O O . PRO A 1 108 ? 0.174 17.934 -11.246 1.00 95.88 108 PRO A O 1
ATOM 879 N N . TYR A 1 109 ? 2.294 18.662 -11.319 1.00 96.25 109 TYR A N 1
ATOM 880 C CA . TYR A 1 109 ? 2.695 17.783 -12.430 1.00 96.25 109 TYR A CA 1
ATOM 881 C C . TYR A 1 109 ? 2.668 16.288 -12.090 1.00 96.25 109 TYR A C 1
ATOM 883 O O . TYR A 1 109 ? 2.448 15.490 -12.996 1.00 96.25 109 TYR A O 1
ATOM 891 N N . GLU A 1 110 ? 2.788 15.887 -10.819 1.00 96.31 110 GLU A N 1
ATOM 892 C CA . GLU A 1 110 ? 2.691 14.470 -10.442 1.00 96.31 110 GLU A CA 1
ATOM 893 C C . GLU A 1 110 ? 1.324 13.882 -10.823 1.00 96.31 110 GLU A C 1
ATOM 895 O O . GLU A 1 110 ? 1.237 12.728 -11.242 1.00 96.31 110 GLU A O 1
ATOM 900 N N . PHE A 1 111 ? 0.256 14.688 -10.778 1.00 96.31 111 PHE A N 1
ATOM 901 C CA . PHE A 1 111 ? -1.060 14.272 -11.267 1.00 96.31 111 PHE A CA 1
ATOM 902 C C . PHE A 1 111 ? -1.077 14.062 -12.785 1.00 96.31 111 PHE A C 1
ATOM 904 O O . PHE A 1 111 ? -1.676 13.101 -13.266 1.00 96.31 111 PHE A O 1
ATOM 911 N N . ILE A 1 112 ? -0.402 14.927 -13.545 1.00 95.75 112 ILE A N 1
ATOM 912 C CA . ILE A 1 112 ? -0.301 14.806 -15.006 1.00 95.75 112 ILE A CA 1
ATOM 913 C C . ILE A 1 112 ? 0.488 13.542 -15.363 1.00 95.75 112 ILE A C 1
ATOM 915 O O . ILE A 1 112 ? 0.030 12.737 -16.172 1.00 95.75 112 ILE A O 1
ATOM 919 N N . TYR A 1 113 ? 1.625 13.314 -14.708 1.00 93.62 113 TYR A N 1
ATOM 920 C CA . TYR A 1 113 ? 2.459 12.135 -14.941 1.00 93.62 113 TYR A CA 1
ATOM 921 C C . TYR A 1 113 ? 1.737 10.838 -14.574 1.00 93.62 113 TYR A C 1
ATOM 923 O O . TYR A 1 113 ? 1.886 9.834 -15.269 1.00 93.62 113 TYR A O 1
ATOM 931 N N . LEU A 1 114 ? 0.913 10.848 -13.521 1.00 91.56 114 LEU A N 1
ATOM 932 C CA . LEU A 1 114 ? 0.091 9.696 -13.158 1.00 91.56 114 LEU A CA 1
ATOM 933 C C . LEU A 1 114 ? -0.942 9.368 -14.246 1.00 91.56 114 LEU A C 1
ATOM 935 O O . LEU A 1 114 ? -1.068 8.208 -14.627 1.00 91.56 114 LEU A O 1
ATOM 939 N N . VAL A 1 115 ? -1.670 10.372 -14.745 1.00 93.75 115 VAL A N 1
ATOM 940 C CA . VAL A 1 115 ? -2.760 10.178 -15.721 1.00 93.75 115 VAL A CA 1
ATOM 941 C C . VAL A 1 115 ? -2.230 9.779 -17.096 1.00 93.75 115 VAL A C 1
ATOM 943 O O . VAL A 1 115 ? -2.774 8.878 -17.729 1.00 93.75 115 VAL A O 1
ATOM 946 N N . PHE A 1 116 ? -1.169 10.437 -17.560 1.00 92.25 116 PHE A N 1
ATOM 947 C CA . PHE A 1 116 ? -0.626 10.238 -18.905 1.00 92.25 116 PHE A CA 1
ATOM 948 C C . PHE A 1 116 ? 0.526 9.225 -18.955 1.00 92.25 116 PHE A C 1
ATOM 950 O O . PHE A 1 116 ? 1.035 8.936 -20.035 1.00 92.2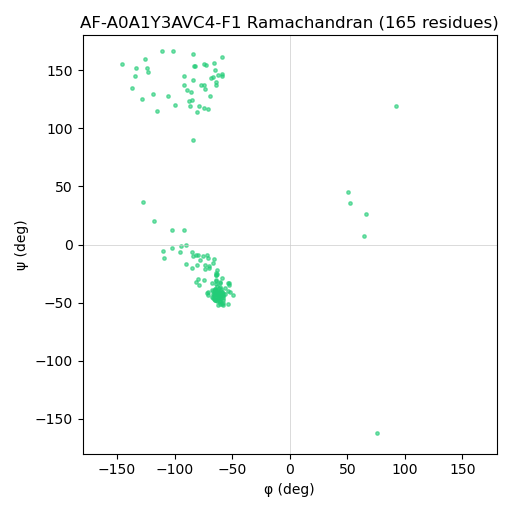5 116 PHE A O 1
ATOM 957 N N . GLY A 1 117 ? 0.918 8.661 -17.812 1.00 86.69 117 GLY A N 1
ATOM 958 C CA . GLY A 1 117 ? 1.953 7.639 -17.699 1.00 86.69 117 GLY A CA 1
ATOM 959 C C . GLY A 1 117 ? 3.344 8.217 -17.435 1.00 86.69 117 GLY A C 1
ATOM 960 O O . GLY A 1 117 ? 3.920 8.911 -18.267 1.00 86.69 117 GLY A O 1
ATOM 961 N N . ARG A 1 118 ? 3.926 7.838 -16.292 1.00 86.88 118 ARG A N 1
ATOM 962 C CA . ARG A 1 118 ? 5.244 8.290 -15.798 1.00 86.88 118 ARG A CA 1
ATOM 963 C C . ARG A 1 118 ? 6.371 8.127 -16.824 1.00 86.88 118 ARG A C 1
ATOM 965 O O . ARG A 1 118 ? 7.202 9.012 -17.000 1.00 86.88 118 ARG A O 1
ATOM 972 N N . HIS A 1 119 ? 6.362 7.003 -17.541 1.00 81.94 119 HIS A N 1
ATOM 973 C CA . HIS A 1 119 ? 7.370 6.661 -18.546 1.00 81.94 119 HIS A CA 1
ATOM 974 C C . HIS A 1 119 ? 7.401 7.634 -19.736 1.00 81.94 119 HIS A C 1
ATOM 976 O O . HIS A 1 119 ? 8.452 7.797 -20.346 1.00 81.94 119 HIS A O 1
ATOM 982 N N . ASN A 1 120 ? 6.290 8.316 -20.041 1.00 86.75 120 ASN A N 1
ATOM 983 C CA . ASN A 1 120 ? 6.233 9.294 -21.132 1.00 86.75 120 ASN A CA 1
ATOM 984 C C . ASN A 1 120 ? 6.955 10.604 -20.794 1.00 86.75 120 ASN A C 1
ATOM 986 O O . ASN A 1 120 ? 7.353 11.335 -21.698 1.00 86.75 120 ASN A O 1
ATOM 990 N N . PHE A 1 121 ? 7.145 10.888 -19.504 1.00 87.25 121 PHE A N 1
ATOM 991 C CA . PHE A 1 121 ? 7.788 12.110 -19.018 1.00 87.25 121 PHE A CA 1
ATOM 992 C C . PHE A 1 121 ? 9.174 11.851 -18.414 1.00 87.25 121 PHE A C 1
ATOM 994 O O . PHE A 1 121 ? 9.924 12.797 -18.210 1.00 87.25 121 PHE A O 1
ATOM 1001 N N . ASN A 1 122 ? 9.534 10.582 -18.168 1.00 85.31 122 ASN A N 1
ATOM 1002 C CA . ASN A 1 122 ? 10.731 10.185 -17.413 1.00 85.31 122 ASN A CA 1
ATOM 1003 C C . ASN A 1 122 ? 10.830 10.871 -16.037 1.00 85.31 122 ASN A C 1
ATOM 1005 O O . ASN A 1 122 ? 11.926 11.171 -15.572 1.00 85.31 122 ASN A O 1
ATOM 1009 N N . ASP A 1 123 ? 9.679 11.083 -15.398 1.00 89.38 123 ASP A N 1
ATOM 1010 C CA . ASP A 1 123 ? 9.541 11.723 -14.090 1.00 89.38 123 ASP A CA 1
ATOM 1011 C C . ASP A 1 123 ? 8.753 10.818 -13.125 1.00 89.38 123 ASP A C 1
ATOM 1013 O O . ASP A 1 123 ? 8.011 9.916 -13.538 1.00 89.38 123 ASP A O 1
ATOM 1017 N N . ILE A 1 124 ? 8.901 11.066 -11.822 1.00 89.81 124 ILE A N 1
ATOM 1018 C CA . ILE A 1 124 ? 8.258 10.290 -10.751 1.00 89.81 124 ILE A CA 1
ATOM 1019 C C . ILE A 1 124 ? 7.034 10.989 -10.158 1.00 89.81 124 ILE A C 1
ATOM 1021 O O . ILE A 1 124 ? 6.806 12.181 -10.339 1.00 89.81 124 ILE A O 1
ATOM 1025 N N . THR A 1 125 ? 6.258 10.224 -9.393 1.00 94.44 125 THR A N 1
ATOM 1026 C CA . THR A 1 125 ? 5.076 10.703 -8.660 1.00 94.44 125 THR A CA 1
ATOM 1027 C C . THR A 1 125 ? 5.158 10.311 -7.189 1.00 94.44 125 THR A C 1
ATOM 1029 O O . THR A 1 125 ? 4.170 9.890 -6.594 1.00 94.44 125 THR A O 1
ATOM 1032 N N . ALA A 1 126 ? 6.365 10.335 -6.618 1.00 94.44 126 ALA A N 1
ATOM 1033 C CA . ALA A 1 126 ? 6.630 9.768 -5.301 1.00 94.44 126 ALA A CA 1
ATOM 1034 C C . ALA A 1 126 ? 5.782 10.402 -4.191 1.00 94.44 126 ALA A C 1
ATOM 1036 O O . ALA A 1 126 ? 5.277 9.675 -3.338 1.00 94.44 126 ALA A O 1
ATOM 1037 N N . ASN A 1 127 ? 5.573 11.722 -4.197 1.00 96.06 127 ASN A N 1
ATOM 1038 C CA . ASN A 1 127 ? 4.773 12.368 -3.153 1.00 96.06 127 ASN A CA 1
ATOM 1039 C C . ASN A 1 127 ? 3.294 12.010 -3.304 1.00 96.06 127 ASN A C 1
ATOM 1041 O O . ASN A 1 127 ? 2.621 11.719 -2.313 1.00 96.06 127 ASN A O 1
ATOM 1045 N N . LEU A 1 128 ? 2.798 11.975 -4.543 1.00 96.38 128 LEU A N 1
ATOM 1046 C CA . LEU A 1 128 ? 1.438 11.542 -4.840 1.00 96.38 128 LEU A CA 1
ATOM 1047 C C . LEU A 1 128 ? 1.212 10.075 -4.440 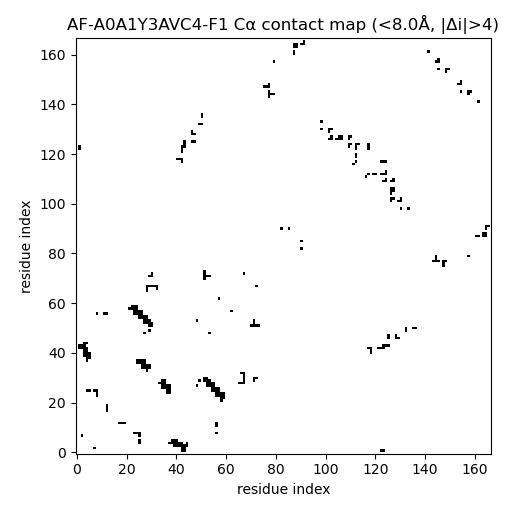1.00 96.38 128 LEU A C 1
ATOM 1049 O O . LEU A 1 128 ? 0.200 9.758 -3.811 1.00 96.38 128 LEU A O 1
ATOM 1053 N N . ASP A 1 129 ? 2.169 9.196 -4.739 1.00 95.50 129 ASP A N 1
ATOM 1054 C CA . ASP A 1 129 ? 2.125 7.778 -4.380 1.00 95.50 129 ASP A CA 1
ATOM 1055 C C . ASP A 1 129 ? 2.135 7.591 -2.855 1.00 95.50 129 ASP A C 1
ATOM 1057 O O . ASP A 1 129 ? 1.307 6.850 -2.323 1.00 95.50 129 ASP A O 1
ATOM 1061 N N . LEU A 1 130 ? 2.978 8.332 -2.124 1.00 95.75 130 LEU A N 1
ATOM 1062 C CA . LEU A 1 130 ? 3.002 8.322 -0.656 1.00 95.75 130 LEU A CA 1
ATOM 1063 C C . LEU A 1 130 ? 1.698 8.850 -0.043 1.00 95.75 130 LEU A C 1
ATOM 1065 O O . LEU A 1 130 ? 1.184 8.259 0.907 1.00 95.75 130 LEU A O 1
ATOM 1069 N N . CYS A 1 131 ? 1.125 9.924 -0.590 1.00 96.38 131 CYS A N 1
ATOM 1070 C CA . CYS A 1 131 ? -0.154 10.452 -0.117 1.00 96.38 131 CYS A CA 1
ATOM 1071 C C . CYS A 1 131 ? -1.294 9.445 -0.338 1.00 96.38 131 CYS A C 1
ATOM 1073 O O . CYS A 1 131 ? -2.110 9.215 0.560 1.00 96.38 131 CYS A O 1
ATOM 1075 N N . ARG A 1 132 ? -1.332 8.793 -1.506 1.00 94.81 132 ARG A N 1
ATOM 1076 C CA . ARG A 1 132 ? -2.293 7.722 -1.807 1.00 94.81 132 ARG A CA 1
ATOM 1077 C C . ARG A 1 132 ? -2.085 6.508 -0.900 1.00 94.81 132 ARG A C 1
ATOM 1079 O O . ARG A 1 132 ? -3.054 5.920 -0.425 1.00 94.81 132 ARG A O 1
ATOM 1086 N N . ARG A 1 133 ? -0.833 6.140 -0.629 1.00 95.50 133 ARG A N 1
ATOM 1087 C CA . ARG A 1 133 ? -0.478 5.048 0.283 1.00 95.50 133 ARG A CA 1
ATOM 1088 C C . ARG A 1 133 ? -0.951 5.334 1.709 1.00 95.50 133 ARG A C 1
ATOM 1090 O O . ARG A 1 133 ? -1.559 4.454 2.306 1.00 95.50 133 ARG A O 1
ATOM 1097 N N . ASN A 1 134 ? -0.775 6.558 2.209 1.00 96.25 134 ASN A N 1
ATOM 1098 C CA . ASN A 1 134 ? -1.272 6.977 3.526 1.00 96.25 134 ASN A CA 1
ATOM 1099 C C . ASN A 1 134 ? -2.803 6.876 3.637 1.00 96.25 134 ASN A C 1
ATOM 1101 O O . ASN A 1 134 ? -3.319 6.478 4.676 1.00 96.25 134 ASN A O 1
ATOM 1105 N N . PHE A 1 135 ? -3.547 7.173 2.565 1.00 94.94 135 PHE A N 1
ATOM 1106 C CA . PHE A 1 135 ? -4.999 6.955 2.557 1.00 94.94 135 PHE A CA 1
ATOM 1107 C C . PHE A 1 135 ? -5.353 5.476 2.775 1.00 94.94 135 PHE A C 1
ATOM 1109 O O . PHE A 1 135 ? -6.163 5.153 3.646 1.00 94.94 135 PHE A O 1
ATOM 1116 N N . ASN A 1 136 ? -4.702 4.577 2.030 1.00 95.56 136 ASN A N 1
ATOM 1117 C CA . ASN A 1 136 ? -4.890 3.138 2.210 1.00 95.56 136 ASN A CA 1
ATOM 1118 C C . ASN A 1 136 ? -4.488 2.706 3.625 1.00 95.56 136 ASN A C 1
ATOM 1120 O O . ASN A 1 136 ? -5.191 1.914 4.241 1.00 95.56 136 ASN A O 1
ATOM 1124 N N . GLU A 1 137 ? -3.384 3.234 4.156 1.00 95.75 137 GLU A N 1
ATOM 1125 C CA . GLU A 1 137 ? -2.901 2.914 5.501 1.00 95.75 137 GLU A CA 1
ATOM 1126 C C . GLU A 1 137 ? -3.950 3.228 6.568 1.00 95.75 137 GLU A C 1
ATOM 1128 O O . GLU A 1 137 ? -4.267 2.363 7.380 1.00 95.75 137 GLU A O 1
ATOM 1133 N N . LEU A 1 138 ? -4.564 4.414 6.520 1.00 95.31 138 LEU A N 1
ATOM 1134 C CA . LEU A 1 138 ? -5.620 4.802 7.459 1.00 95.31 138 LEU A CA 1
ATOM 1135 C C . LEU A 1 138 ? -6.875 3.934 7.319 1.00 95.31 138 LEU A C 1
ATOM 1137 O O . LEU A 1 138 ? -7.470 3.541 8.327 1.00 95.31 138 LEU A O 1
ATOM 1141 N N . GLN A 1 139 ? -7.264 3.601 6.086 1.00 96.00 139 GLN A N 1
ATOM 1142 C CA . GLN A 1 139 ? -8.392 2.709 5.825 1.00 96.00 139 GLN A CA 1
ATOM 1143 C C . GLN A 1 139 ? -8.138 1.310 6.405 1.00 96.00 139 GLN A C 1
ATOM 1145 O O . GLN A 1 139 ? -8.966 0.789 7.157 1.00 96.00 139 GLN A O 1
ATOM 1150 N N . TYR A 1 140 ? -6.997 0.699 6.080 1.00 96.00 140 TYR A N 1
ATOM 1151 C CA . TYR A 1 140 ? -6.651 -0.637 6.564 1.00 96.00 140 TYR A CA 1
ATOM 1152 C C . TYR A 1 140 ? -6.392 -0.657 8.064 1.00 96.00 140 TYR A C 1
ATOM 1154 O O . TYR A 1 140 ? -6.742 -1.642 8.709 1.00 96.00 140 TYR A O 1
ATOM 1162 N N . TRP A 1 141 ? -5.855 0.416 8.641 1.00 95.62 141 TRP A N 1
ATOM 1163 C CA . TRP A 1 141 ? -5.722 0.561 10.087 1.00 95.62 141 TRP A CA 1
ATOM 1164 C C . TRP A 1 141 ? -7.088 0.462 10.773 1.00 95.62 141 TRP A C 1
ATOM 1166 O O . TRP A 1 141 ? -7.274 -0.396 11.635 1.00 95.62 141 TRP A O 1
ATOM 1176 N N . ALA A 1 142 ? -8.076 1.250 10.337 1.00 95.50 142 ALA A N 1
ATOM 1177 C CA . ALA A 1 142 ? -9.423 1.206 10.904 1.00 95.50 142 ALA A CA 1
ATOM 1178 C C . ALA A 1 142 ? -10.055 -0.195 10.805 1.00 95.50 142 ALA A C 1
ATOM 1180 O O . ALA A 1 142 ? -10.639 -0.684 11.774 1.00 95.50 142 ALA A O 1
ATOM 1181 N N . ILE A 1 143 ? -9.902 -0.864 9.656 1.00 96.00 143 ILE A N 1
ATOM 1182 C CA . ILE A 1 143 ? -10.381 -2.239 9.445 1.00 96.00 143 ILE A CA 1
ATOM 1183 C C . ILE A 1 143 ? -9.665 -3.216 10.390 1.00 96.00 143 ILE A C 1
ATOM 1185 O O . ILE A 1 143 ? -10.319 -4.007 11.069 1.00 96.00 143 ILE A O 1
ATOM 1189 N N . THR A 1 144 ? -8.337 -3.138 10.469 1.00 96.12 144 THR A N 1
ATOM 1190 C CA . THR A 1 144 ? -7.494 -4.025 11.284 1.00 96.12 144 THR A CA 1
ATOM 1191 C C . THR A 1 144 ? -7.864 -3.936 12.762 1.00 96.12 144 THR A C 1
ATOM 1193 O O . THR A 1 144 ? -8.066 -4.963 13.406 1.00 96.12 144 THR A O 1
ATOM 1196 N N . GLU A 1 145 ? -8.037 -2.726 13.299 1.00 95.38 145 GLU A N 1
ATOM 1197 C CA . GLU A 1 145 ? -8.416 -2.530 14.705 1.00 95.38 145 GLU A CA 1
ATOM 1198 C C . GLU A 1 145 ? -9.779 -3.150 15.040 1.00 95.38 145 GLU A C 1
ATOM 1200 O O . GLU A 1 145 ? -9.961 -3.734 16.109 1.00 95.38 145 GLU A O 1
ATOM 1205 N N . VAL A 1 146 ? -10.742 -3.070 14.118 1.00 95.75 146 VAL A N 1
ATOM 1206 C CA . VAL A 1 146 ? -12.076 -3.660 14.300 1.00 95.75 146 VAL A CA 1
ATOM 1207 C C . VAL A 1 146 ? -12.034 -5.186 14.210 1.00 95.75 146 VAL A C 1
ATOM 1209 O O . VAL A 1 146 ? -12.712 -5.856 14.992 1.00 95.75 146 VAL A O 1
ATOM 1212 N N . LEU A 1 147 ? -11.272 -5.742 13.263 1.00 95.88 147 LEU A N 1
ATOM 1213 C CA . LEU A 1 147 ? -11.200 -7.189 13.030 1.00 95.88 147 LEU A CA 1
ATOM 1214 C C . LEU A 1 147 ? -10.387 -7.930 14.099 1.00 95.88 147 LEU A C 1
ATOM 1216 O O . LEU A 1 147 ? -10.706 -9.077 14.408 1.00 95.88 147 LEU A O 1
ATOM 1220 N N . LEU A 1 148 ? -9.376 -7.286 14.688 1.00 96.00 148 LEU A N 1
ATOM 1221 C CA . LEU A 1 148 ? -8.550 -7.886 15.739 1.00 96.00 148 LEU A CA 1
ATOM 1222 C C . LEU A 1 148 ? -9.194 -7.846 17.134 1.00 96.00 148 LEU A C 1
ATOM 1224 O O . LEU A 1 148 ? -8.783 -8.607 18.014 1.00 96.00 148 LEU A O 1
ATOM 1228 N N . GLU A 1 149 ? -10.206 -7.004 17.365 1.00 95.19 149 GLU A N 1
ATOM 1229 C CA . GLU A 1 149 ? -10.917 -6.963 18.646 1.00 95.19 149 GLU A CA 1
ATOM 1230 C C . GLU A 1 149 ? -11.959 -8.088 18.748 1.00 95.19 149 GLU A C 1
ATOM 1232 O O . GLU A 1 149 ? -12.979 -8.122 18.051 1.00 95.19 149 GLU A O 1
ATOM 1237 N N . LYS A 1 150 ? -11.705 -9.012 19.678 1.00 94.06 150 LYS A N 1
ATOM 1238 C CA . LYS A 1 150 ? -12.526 -10.207 19.915 1.00 94.06 150 LYS A CA 1
ATOM 1239 C C . LYS A 1 150 ? -13.773 -9.899 20.744 1.00 94.06 150 LYS A C 1
ATOM 1241 O O . LYS A 1 150 ? -14.792 -10.573 20.597 1.00 94.06 150 LYS A O 1
ATOM 1246 N N . SER A 1 151 ? -13.711 -8.901 21.624 1.00 95.38 151 SER A N 1
ATOM 1247 C CA . SER A 1 151 ? -14.833 -8.512 22.473 1.00 95.38 151 SER A CA 1
ATOM 1248 C C . SER A 1 151 ? -15.837 -7.664 21.699 1.00 95.38 151 SER A C 1
ATOM 1250 O O . SER A 1 151 ? -15.532 -6.553 21.268 1.00 95.38 151 SER A O 1
ATOM 1252 N N . LEU A 1 152 ? -17.080 -8.145 21.583 1.00 96.62 152 LEU A N 1
ATOM 1253 C CA . LEU A 1 152 ? -18.150 -7.411 20.903 1.00 96.62 152 LEU A CA 1
ATOM 1254 C C . LEU A 1 152 ? -18.364 -6.012 21.502 1.00 96.62 152 LEU A C 1
ATOM 1256 O O . LEU A 1 152 ? -18.530 -5.047 20.757 1.00 96.62 152 LEU A O 1
ATOM 1260 N N . SER A 1 153 ? -18.341 -5.888 22.832 1.00 96.56 153 SER A N 1
ATOM 1261 C CA . SER A 1 153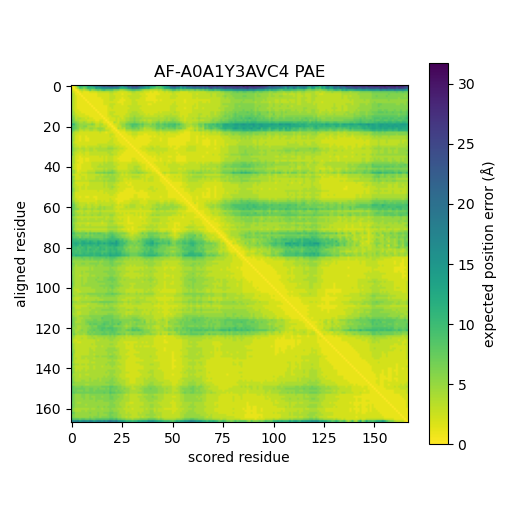 ? -18.561 -4.607 23.509 1.00 96.56 153 SER A CA 1
ATOM 1262 C C . SER A 1 153 ? -17.444 -3.605 23.213 1.00 96.56 153 SER A C 1
ATOM 1264 O O . SER A 1 153 ? -17.738 -2.456 22.875 1.00 96.56 153 SER A O 1
ATOM 1266 N N . ARG A 1 154 ? -16.177 -4.040 23.253 1.00 94.62 154 ARG A N 1
ATOM 1267 C CA . ARG A 1 154 ? -15.029 -3.189 22.897 1.00 94.62 154 ARG A CA 1
ATOM 1268 C C . ARG A 1 154 ? -15.021 -2.850 21.413 1.00 94.62 154 ARG A C 1
ATOM 1270 O O . ARG A 1 154 ? -14.818 -1.696 21.057 1.00 94.62 154 ARG A O 1
ATOM 1277 N N . ARG A 1 155 ? -15.366 -3.798 20.540 1.00 96.06 155 ARG A N 1
ATOM 1278 C CA . ARG A 1 155 ? -15.481 -3.554 19.097 1.00 96.06 155 ARG A CA 1
ATOM 1279 C C . ARG A 1 155 ? -16.519 -2.475 18.769 1.00 96.06 155 ARG A C 1
ATOM 1281 O O . ARG A 1 155 ? -16.271 -1.622 17.923 1.00 96.06 155 ARG A O 1
ATOM 1288 N N . VAL A 1 156 ? -17.646 -2.434 19.487 1.00 96.75 156 VAL A N 1
ATOM 1289 C CA . VAL A 1 156 ? -18.627 -1.334 19.376 1.00 96.75 156 VAL A CA 1
ATOM 1290 C C . VAL A 1 156 ? -18.037 0.003 19.843 1.00 96.75 156 VAL A C 1
ATOM 1292 O O . VAL A 1 156 ? -18.306 1.036 19.228 1.00 96.75 156 VAL A O 1
ATOM 1295 N N . GLN A 1 157 ? -17.233 0.017 20.911 1.00 94.81 157 GLN A N 1
ATOM 1296 C CA . GLN A 1 157 ? -16.553 1.234 21.376 1.00 94.81 157 GLN A CA 1
ATOM 1297 C C . GLN A 1 157 ? -15.529 1.741 20.353 1.00 94.81 157 GLN A C 1
ATOM 1299 O O . GLN A 1 157 ? -15.512 2.939 20.072 1.00 94.81 157 GLN A O 1
ATOM 1304 N N . ILE A 1 158 ? -14.752 0.841 19.745 1.00 95.31 158 ILE A N 1
ATOM 1305 C CA . ILE A 1 158 ? -13.815 1.146 18.658 1.00 95.31 158 ILE A CA 1
ATOM 1306 C C . ILE A 1 158 ? -14.551 1.775 17.473 1.00 95.31 158 ILE A C 1
ATOM 1308 O O . ILE A 1 158 ? -14.178 2.858 17.032 1.00 95.31 158 ILE A O 1
ATOM 1312 N N . LEU A 1 159 ? -15.645 1.164 17.007 1.00 96.19 159 LEU A N 1
ATOM 1313 C CA . LEU A 1 159 ? -16.447 1.713 15.908 1.00 96.19 159 LEU A CA 1
ATOM 1314 C C . LEU A 1 159 ? -16.963 3.121 16.228 1.00 96.19 159 LEU A C 1
ATOM 1316 O O . LEU A 1 159 ? -16.811 4.037 15.423 1.00 96.19 159 LEU A O 1
ATOM 1320 N N . LYS A 1 160 ? -17.510 3.329 17.433 1.00 95.62 160 LYS A N 1
ATOM 1321 C CA . LYS A 1 160 ? -17.939 4.663 17.885 1.00 95.62 160 LYS A CA 1
ATOM 1322 C C . LYS A 1 160 ? -16.782 5.660 17.901 1.00 95.62 160 LYS A C 1
ATOM 1324 O O . LYS A 1 160 ? -16.981 6.820 17.551 1.00 95.62 160 LYS A O 1
ATOM 1329 N N . LYS A 1 161 ? -15.592 5.234 18.330 1.00 95.12 161 LYS A N 1
ATOM 1330 C CA . LYS A 1 161 ? -14.393 6.074 18.377 1.00 95.12 161 LYS A CA 1
ATOM 1331 C C . LYS A 1 161 ? -13.953 6.485 16.973 1.00 95.12 161 LYS A C 1
ATOM 1333 O O . LYS A 1 161 ? -13.736 7.672 16.768 1.00 95.12 161 LYS A O 1
ATOM 1338 N N . LEU A 1 162 ? -13.886 5.541 16.033 1.00 95.56 162 LEU A N 1
ATOM 1339 C CA . LEU A 1 162 ? -13.526 5.781 14.632 1.00 95.56 162 LEU A CA 1
ATOM 1340 C C . LEU A 1 162 ? -14.522 6.723 13.943 1.00 95.56 162 LEU A C 1
ATOM 1342 O O . LEU A 1 162 ? -14.101 7.684 13.310 1.00 95.56 162 LEU A O 1
ATOM 1346 N N . ILE A 1 163 ? -15.831 6.528 14.150 1.00 96.50 163 ILE A N 1
ATOM 1347 C CA . ILE A 1 163 ? -16.868 7.437 13.626 1.00 96.50 163 ILE A CA 1
ATOM 1348 C C . ILE A 1 163 ? -16.669 8.861 14.162 1.00 96.50 163 ILE A C 1
ATOM 1350 O O . ILE A 1 163 ? -16.743 9.812 13.396 1.00 96.50 163 ILE A O 1
ATOM 1354 N N . LYS A 1 164 ? -16.361 9.014 15.457 1.00 96.56 164 LYS A N 1
ATOM 1355 C CA . LYS A 1 164 ? -16.063 10.322 16.071 1.00 96.56 164 LYS A CA 1
ATOM 1356 C C . LYS A 1 164 ? -14.733 10.943 15.634 1.00 96.56 164 LYS A C 1
ATOM 1358 O O . LYS A 1 164 ? -14.510 12.109 15.914 1.00 96.56 164 LYS A O 1
ATOM 1363 N N . ILE A 1 165 ? -13.795 10.154 15.114 1.00 95.81 165 ILE A N 1
ATOM 1364 C CA . ILE A 1 165 ? -12.550 10.682 14.535 1.00 95.81 165 ILE A CA 1
ATOM 1365 C C . ILE A 1 165 ? -12.836 11.208 13.122 1.00 95.81 165 ILE A C 1
ATOM 1367 O O . ILE A 1 165 ? -12.222 12.183 12.705 1.00 95.81 165 ILE A O 1
ATOM 1371 N N . ALA A 1 166 ? -13.751 10.556 12.398 1.00 94.00 166 ALA A N 1
ATOM 1372 C CA . ALA A 1 166 ? -14.099 10.895 11.023 1.00 94.00 166 ALA A CA 1
ATOM 1373 C C . ALA A 1 166 ? -15.093 12.064 10.887 1.00 94.00 166 ALA A C 1
ATOM 1375 O O . ALA A 1 166 ? -15.043 12.766 9.879 1.00 94.00 166 ALA A O 1
ATOM 1376 N N . GLY A 1 167 ? -16.013 12.226 11.844 1.00 82.25 167 GLY A N 1
ATOM 1377 C CA . GLY A 1 167 ? -17.026 13.291 11.870 1.00 82.25 167 GLY A CA 1
ATOM 1378 C C . GLY A 1 167 ? -16.698 14.385 12.867 1.00 82.25 167 GLY A C 1
ATOM 1379 O O . GLY A 1 167 ? -16.964 15.557 12.530 1.00 82.25 167 GLY A O 1
#